Protein AF-A0A7J6M157-F1 (afdb_monomer_lite)

Organism: Perkinsus chesapeaki (NCBI:txid330153)

Foldseek 3Di:
DDPPPPPQWKKKKFKAFLVPRHTDQLLCLQVLCVVLVNDLVNADPLLSQVNVCSPVWDWDAPPVVRIIITRDDPVRHHQVSVVSNQVVSCVSNDRMDMDIDTPPDDPVPDDD

Structure (mmCIF, N/CA/C/O backbone):
data_AF-A0A7J6M157-F1
#
_entry.id   AF-A0A7J6M157-F1
#
loop_
_atom_site.group_PDB
_atom_site.id
_atom_site.type_symbol
_atom_site.label_atom_id
_atom_site.label_alt_id
_atom_site.label_comp_id
_atom_site.label_asym_id
_atom_site.label_entity_id
_atom_site.label_seq_id
_atom_site.pdbx_PDB_ins_code
_atom_site.Cartn_x
_atom_site.Cartn_y
_atom_site.Cartn_z
_atom_site.occupancy
_atom_site.B_iso_or_equiv
_atom_site.auth_seq_id
_atom_site.auth_comp_id
_atom_site.auth_asym_id
_atom_site.auth_atom_id
_atom_site.pdbx_PDB_model_num
ATOM 1 N N . MET A 1 1 ? -6.223 20.019 26.569 1.00 38.41 1 MET A N 1
ATOM 2 C CA . MET A 1 1 ? -7.393 20.436 25.771 1.00 38.41 1 MET A CA 1
ATOM 3 C C . MET A 1 1 ? -7.249 19.780 24.420 1.00 38.41 1 MET A C 1
ATOM 5 O O . MET A 1 1 ? -6.287 20.057 23.718 1.00 38.41 1 MET A O 1
ATOM 9 N N . SER A 1 2 ? -8.127 18.819 24.163 1.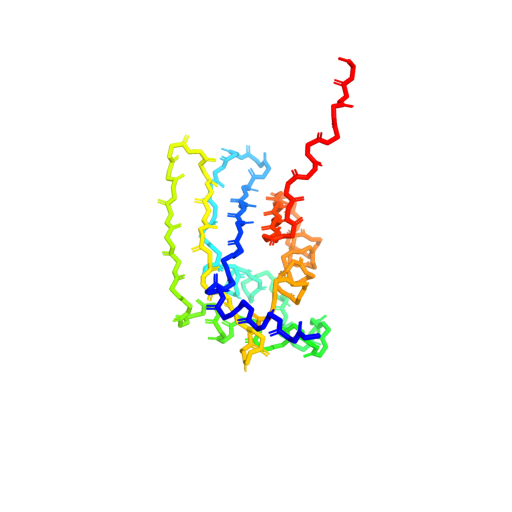00 43.97 2 SER A N 1
ATOM 10 C CA . SER A 1 2 ? -8.137 17.952 22.995 1.00 43.97 2 SER A CA 1
ATOM 11 C C . SER A 1 2 ? -8.346 18.765 21.725 1.00 43.97 2 SER A C 1
ATOM 13 O O . SER A 1 2 ? -9.396 19.377 21.548 1.00 43.97 2 SER A O 1
ATOM 15 N N . MET A 1 3 ? -7.362 18.748 20.835 1.00 37.00 3 MET A N 1
ATOM 16 C CA . MET A 1 3 ? -7.591 19.029 19.425 1.00 37.00 3 MET A CA 1
ATOM 17 C C . MET A 1 3 ? -7.699 17.673 18.747 1.00 37.00 3 MET A C 1
ATOM 19 O O . MET A 1 3 ? -6.719 17.138 18.244 1.00 37.00 3 MET A O 1
ATOM 23 N N . HIS A 1 4 ? -8.904 17.101 18.802 1.00 41.12 4 HIS A N 1
ATOM 24 C CA . HIS A 1 4 ? -9.322 16.091 17.841 1.00 41.12 4 HIS A CA 1
ATOM 25 C C . HIS A 1 4 ? -9.300 16.779 16.473 1.00 41.12 4 HIS A C 1
ATOM 27 O O . HIS A 1 4 ? -10.291 17.374 16.052 1.00 41.12 4 HIS A O 1
ATOM 33 N N . ASN A 1 5 ? -8.139 16.796 15.817 1.00 38.12 5 ASN A N 1
ATOM 34 C CA . ASN A 1 5 ? -8.095 17.051 14.392 1.00 38.12 5 ASN A CA 1
ATOM 35 C C . ASN A 1 5 ? -8.626 15.774 13.755 1.00 38.12 5 ASN A C 1
ATOM 37 O O . ASN A 1 5 ? -7.878 14.858 13.441 1.00 38.12 5 ASN A O 1
ATOM 41 N N . LEU A 1 6 ? -9.948 15.735 13.605 1.00 42.75 6 LEU A N 1
ATOM 42 C CA . LEU A 1 6 ? -10.657 14.902 12.644 1.00 42.75 6 LEU A CA 1
ATOM 43 C C . LEU A 1 6 ? -10.292 15.396 11.227 1.00 42.75 6 LEU A C 1
ATOM 45 O O . LEU A 1 6 ? -11.148 15.785 10.438 1.00 42.75 6 LEU A O 1
ATOM 49 N N . ALA A 1 7 ? -8.995 15.537 10.960 1.00 46.19 7 ALA A N 1
ATOM 50 C CA . ALA A 1 7 ? -8.467 15.787 9.645 1.00 46.19 7 ALA A CA 1
ATOM 51 C C . ALA A 1 7 ? -8.432 14.410 9.011 1.00 46.19 7 ALA A C 1
ATOM 53 O O . ALA A 1 7 ? -7.628 13.588 9.430 1.00 46.19 7 ALA A O 1
ATOM 54 N N . ASP A 1 8 ? -9.366 14.170 8.094 1.00 52.81 8 ASP A N 1
ATOM 55 C CA . ASP A 1 8 ? -9.299 13.148 7.052 1.00 52.81 8 ASP A CA 1
ATOM 56 C C . ASP A 1 8 ? -7.842 12.685 6.860 1.00 52.81 8 ASP A C 1
ATOM 58 O O . ASP A 1 8 ? -7.006 13.432 6.333 1.00 52.81 8 ASP A O 1
ATOM 62 N N . GLU A 1 9 ? -7.490 11.543 7.461 1.00 71.25 9 GLU A N 1
ATOM 63 C CA . GLU A 1 9 ? -6.097 11.122 7.569 1.00 71.25 9 GLU A CA 1
ATOM 64 C C . GLU A 1 9 ? -5.696 10.639 6.183 1.00 71.25 9 GLU A C 1
ATOM 66 O O . GLU A 1 9 ? -5.969 9.513 5.795 1.00 71.25 9 GLU A O 1
ATOM 71 N N . LYS A 1 10 ? -5.102 11.506 5.370 1.00 79.62 10 LYS A N 1
ATOM 72 C CA . LYS A 1 10 ? -4.642 11.125 4.034 1.00 79.62 10 LYS A CA 1
ATOM 73 C C . LYS A 1 10 ? -3.232 10.571 4.110 1.00 79.62 10 LYS A C 1
ATOM 75 O O . LYS A 1 10 ? -2.327 11.231 4.622 1.00 79.62 10 LYS A O 1
ATOM 80 N N . SER A 1 11 ? -3.050 9.390 3.539 1.00 83.50 11 SER A N 1
ATOM 81 C CA . SER A 1 11 ? -1.747 8.754 3.378 1.00 83.50 11 SER A CA 1
ATOM 82 C C . SER A 1 11 ? -1.256 8.949 1.951 1.00 83.50 11 SER A C 1
ATOM 84 O O . SER A 1 11 ? -1.962 8.623 0.995 1.00 83.50 11 SER A O 1
ATOM 86 N N . LEU A 1 12 ? -0.047 9.483 1.792 1.00 88.44 12 LEU A N 1
ATOM 87 C CA . LEU A 1 12 ? 0.595 9.608 0.488 1.00 88.44 12 LEU A CA 1
ATOM 88 C C . LEU A 1 12 ? 1.371 8.327 0.206 1.00 88.44 12 LEU A C 1
ATOM 90 O O . LEU A 1 12 ? 2.291 7.971 0.935 1.00 88.44 12 LEU A O 1
ATOM 94 N N . VAL A 1 13 ? 1.003 7.635 -0.860 1.00 88.19 13 VAL A N 1
ATOM 95 C CA . VAL A 1 13 ? 1.546 6.335 -1.230 1.00 88.19 13 VAL A CA 1
ATOM 96 C C . VAL A 1 13 ? 2.085 6.404 -2.649 1.00 88.19 13 VAL A C 1
ATOM 98 O O . VAL A 1 13 ? 1.362 6.717 -3.587 1.00 88.19 13 VAL A O 1
ATOM 101 N N . SER A 1 14 ? 3.352 6.073 -2.840 1.00 89.38 14 SER A N 1
ATOM 102 C CA . SER A 1 14 ? 3.940 5.880 -4.162 1.00 89.38 14 SER A CA 1
ATOM 103 C C . SER A 1 14 ? 4.431 4.449 -4.276 1.00 89.38 14 SER A C 1
ATOM 105 O O . SER A 1 14 ? 5.159 3.968 -3.410 1.00 89.38 14 SER A O 1
ATOM 107 N N . ILE A 1 15 ? 4.006 3.751 -5.324 1.00 89.88 15 ILE A N 1
ATOM 108 C CA . ILE A 1 15 ? 4.408 2.371 -5.586 1.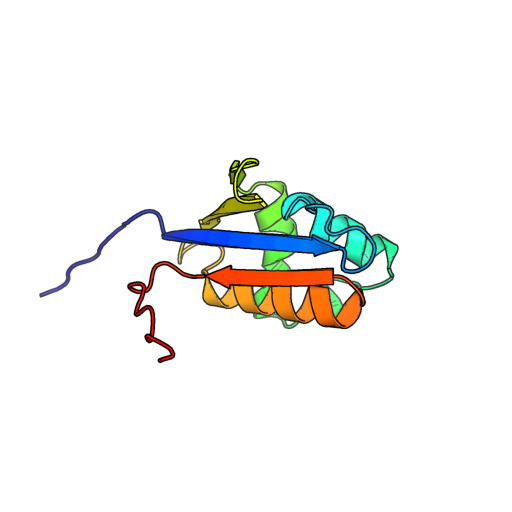00 89.88 15 ILE A CA 1
ATOM 109 C C . ILE A 1 15 ? 4.874 2.314 -7.026 1.00 89.88 15 ILE A C 1
ATOM 111 O O . ILE A 1 15 ? 4.112 2.619 -7.942 1.00 89.88 15 ILE A O 1
ATOM 115 N N . GLU A 1 16 ? 6.124 1.928 -7.227 1.00 88.50 16 GLU A N 1
ATOM 116 C CA . GLU A 1 16 ? 6.750 1.867 -8.541 1.00 88.50 16 GLU A CA 1
ATOM 117 C C . GLU A 1 16 ? 7.417 0.509 -8.737 1.00 88.50 16 GLU A C 1
ATOM 119 O O . GLU A 1 16 ? 8.054 -0.020 -7.830 1.00 88.50 16 GLU A O 1
ATOM 124 N N . LYS A 1 17 ? 7.312 -0.065 -9.935 1.00 85.75 17 LYS A N 1
ATOM 125 C CA . LYS A 1 17 ? 8.106 -1.244 -10.304 1.00 85.75 17 LYS A CA 1
ATOM 126 C C . LYS A 1 17 ? 9.556 -0.834 -10.513 1.00 85.75 17 LYS A C 1
ATOM 128 O O . LYS A 1 17 ? 9.813 0.098 -11.264 1.00 85.75 17 LYS A O 1
ATOM 133 N N . GLU A 1 18 ? 10.500 -1.555 -9.927 1.00 84.12 18 GLU A N 1
ATOM 134 C CA . GLU A 1 18 ? 11.931 -1.273 -10.076 1.00 84.12 18 GLU A CA 1
ATOM 135 C C . GLU A 1 18 ? 12.400 -1.454 -11.531 1.00 84.12 18 GLU A C 1
ATOM 137 O O . GLU A 1 18 ? 13.201 -0.666 -12.022 1.00 84.12 18 GLU A O 1
ATOM 142 N N . CYS A 1 19 ? 11.829 -2.431 -12.244 1.00 79.50 19 CYS A N 1
ATOM 143 C CA . CYS A 1 19 ? 12.192 -2.762 -13.626 1.00 79.50 19 CYS A CA 1
ATOM 144 C C . CYS A 1 19 ? 11.910 -1.620 -14.625 1.00 79.50 19 CYS A C 1
ATOM 146 O O . CYS A 1 19 ? 12.767 -1.281 -15.434 1.00 79.50 19 CYS A O 1
ATOM 148 N N . ASP A 1 20 ? 10.734 -0.988 -14.539 1.00 84.00 20 ASP A N 1
ATOM 149 C CA . ASP A 1 20 ? 10.265 -0.014 -15.542 1.00 84.00 20 ASP A CA 1
ATOM 150 C C . ASP A 1 20 ? 9.869 1.340 -14.933 1.00 84.00 20 ASP A C 1
ATOM 152 O O . ASP A 1 20 ? 9.283 2.185 -15.611 1.00 84.00 20 ASP A O 1
ATOM 156 N N . SER A 1 21 ? 10.103 1.545 -13.629 1.00 81.00 21 SER A N 1
ATOM 157 C CA . SER A 1 21 ? 9.624 2.712 -12.859 1.00 81.00 21 SER A CA 1
ATOM 158 C C . SER A 1 21 ? 8.137 3.019 -13.095 1.00 81.00 21 SER A C 1
ATOM 160 O O . SER A 1 21 ? 7.695 4.175 -13.086 1.00 81.00 21 SER A O 1
ATOM 162 N N . SER A 1 22 ? 7.371 1.964 -13.379 1.00 86.69 22 SER A N 1
ATOM 163 C CA . SER A 1 22 ? 5.953 2.040 -13.699 1.00 86.69 22 SER A CA 1
ATOM 164 C C . SER A 1 22 ? 5.162 2.090 -12.411 1.00 86.69 22 SER A C 1
ATOM 166 O O . SER A 1 22 ? 5.345 1.249 -11.532 1.00 86.69 22 SER A O 1
ATOM 168 N N . MET A 1 23 ? 4.284 3.079 -12.317 1.00 88.00 23 MET A N 1
ATOM 169 C CA . MET A 1 23 ? 3.426 3.270 -11.160 1.00 88.00 23 MET A CA 1
ATOM 170 C C . MET A 1 23 ? 2.430 2.111 -11.039 1.00 88.00 23 MET A C 1
ATOM 172 O O . MET A 1 23 ? 1.775 1.752 -12.019 1.00 88.00 23 MET A O 1
ATOM 176 N N . VAL A 1 24 ? 2.327 1.534 -9.846 1.00 89.25 24 VAL A N 1
ATOM 177 C CA . VAL A 1 24 ? 1.384 0.464 -9.504 1.00 89.25 24 VAL A CA 1
ATOM 178 C C . VAL A 1 24 ? 0.275 1.065 -8.661 1.00 89.25 24 VAL A C 1
ATOM 180 O O . VAL A 1 24 ? 0.558 1.745 -7.676 1.00 89.25 24 VAL A O 1
ATOM 183 N N . ASP A 1 25 ? -0.980 0.827 -9.032 1.00 89.94 25 ASP A N 1
ATOM 184 C CA . ASP A 1 25 ? -2.104 1.284 -8.222 1.00 89.94 25 ASP A CA 1
ATOM 185 C C . ASP A 1 25 ? -2.111 0.524 -6.887 1.00 89.94 25 ASP A C 1
ATOM 187 O O . ASP A 1 25 ? -1.946 -0.698 -6.841 1.00 89.94 25 ASP A O 1
ATOM 191 N N . VAL A 1 26 ? -2.268 1.244 -5.780 1.00 89.12 26 VAL A N 1
ATOM 192 C CA . VAL A 1 26 ? -2.253 0.636 -4.442 1.00 89.12 26 VAL A CA 1
ATOM 193 C C . VAL A 1 26 ? -3.400 -0.359 -4.257 1.00 89.12 26 VAL A C 1
ATOM 195 O O . VAL A 1 26 ? -3.264 -1.319 -3.504 1.00 89.12 26 VAL A O 1
ATOM 198 N N . ARG A 1 27 ? -4.503 -0.192 -4.994 1.00 90.75 27 ARG A N 1
ATOM 199 C CA . ARG A 1 27 ? -5.662 -1.094 -4.956 1.00 90.75 27 ARG A CA 1
ATOM 200 C C . ARG A 1 27 ? -5.420 -2.397 -5.707 1.00 90.75 27 ARG A C 1
ATOM 202 O O . ARG A 1 27 ? -6.083 -3.388 -5.418 1.00 90.75 27 ARG A O 1
ATOM 209 N N . ASP A 1 28 ? -4.463 -2.411 -6.632 1.00 89.88 28 ASP A N 1
AT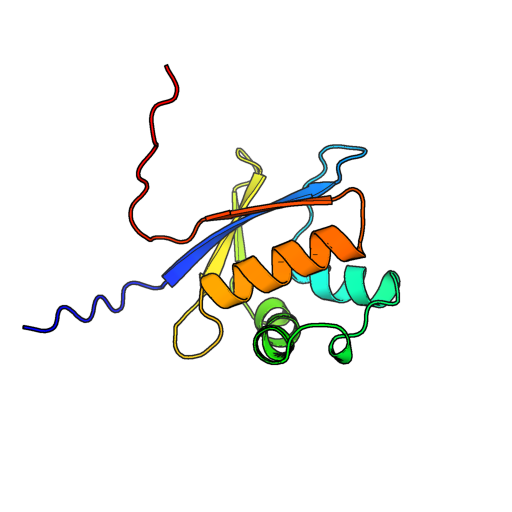OM 210 C CA . ASP A 1 28 ? -4.032 -3.622 -7.334 1.00 89.88 28 ASP A CA 1
ATOM 211 C C . ASP A 1 28 ? -3.017 -4.428 -6.512 1.00 89.88 28 ASP A C 1
ATOM 213 O O . ASP A 1 28 ? -2.876 -5.632 -6.716 1.00 89.88 28 ASP A O 1
ATOM 217 N N . LEU A 1 29 ? -2.344 -3.812 -5.534 1.00 88.31 29 LEU A N 1
ATOM 218 C CA . LEU A 1 29 ? -1.342 -4.481 -4.698 1.00 88.31 29 LEU A CA 1
ATOM 219 C C . LEU A 1 29 ? -1.834 -5.789 -4.047 1.00 88.31 29 LEU A C 1
ATOM 221 O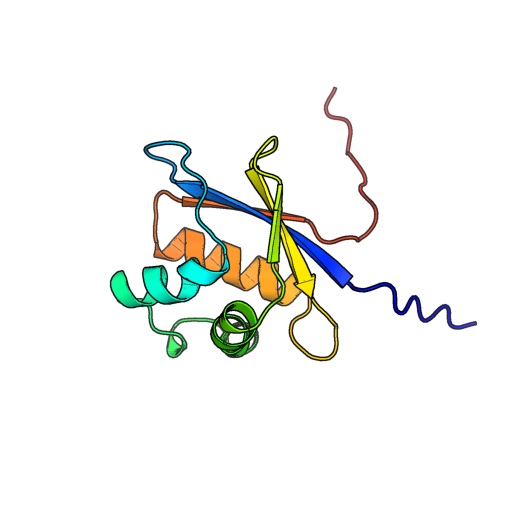 O . LEU A 1 29 ? -1.109 -6.781 -4.118 1.00 88.31 29 LEU A O 1
ATOM 225 N N . PRO A 1 30 ? -3.046 -5.854 -3.460 1.00 88.56 30 PRO A N 1
ATOM 226 C CA . PRO A 1 30 ? -3.590 -7.093 -2.908 1.00 88.56 30 PRO A CA 1
ATOM 227 C C . PRO A 1 30 ? -3.754 -8.199 -3.954 1.00 88.56 30 PRO A C 1
ATOM 229 O O . PRO A 1 30 ? -3.491 -9.369 -3.671 1.00 88.56 30 PRO A O 1
ATOM 232 N N . ALA A 1 31 ? -4.178 -7.839 -5.169 1.00 88.75 31 ALA A N 1
ATOM 233 C CA . ALA A 1 31 ? -4.308 -8.789 -6.265 1.00 88.75 31 ALA A CA 1
ATOM 234 C C . ALA A 1 31 ? -2.928 -9.293 -6.707 1.00 88.75 31 ALA A C 1
ATOM 236 O O . ALA A 1 31 ? -2.740 -10.503 -6.812 1.00 88.75 31 ALA A O 1
ATOM 237 N N . ILE A 1 32 ? -1.955 -8.389 -6.852 1.00 88.62 32 ILE A N 1
ATOM 238 C CA . ILE A 1 32 ? -0.572 -8.709 -7.234 1.00 88.62 32 ILE A CA 1
ATOM 239 C C . ILE A 1 32 ? 0.088 -9.624 -6.191 1.00 88.62 32 ILE A C 1
ATOM 241 O O . ILE A 1 32 ? 0.749 -10.593 -6.556 1.00 88.62 32 ILE A O 1
ATOM 245 N N . LEU A 1 33 ? -0.122 -9.368 -4.895 1.00 87.69 33 LEU A N 1
ATOM 246 C CA . LEU A 1 33 ? 0.345 -10.241 -3.810 1.00 87.69 33 LEU A CA 1
ATOM 247 C C . LEU A 1 33 ? -0.217 -11.652 -3.947 1.00 87.69 33 LEU A C 1
ATOM 249 O O . LEU A 1 33 ? 0.541 -12.621 -3.917 1.00 87.69 33 LEU A O 1
ATOM 253 N N . ARG A 1 34 ? -1.527 -11.767 -4.174 1.00 88.00 34 ARG A N 1
ATOM 254 C CA . ARG A 1 34 ? -2.182 -13.061 -4.370 1.00 88.00 34 ARG A CA 1
ATOM 255 C C . ARG A 1 34 ? -1.654 -13.786 -5.609 1.00 88.00 34 ARG A C 1
ATOM 257 O O . ARG A 1 34 ? -1.454 -14.996 -5.556 1.00 88.00 34 ARG A O 1
ATOM 264 N N . GLU A 1 35 ? -1.408 -13.069 -6.704 1.00 89.56 35 GLU A N 1
ATOM 265 C CA . GLU A 1 35 ? -0.802 -13.628 -7.922 1.00 89.56 35 GLU A CA 1
ATOM 266 C C . GLU A 1 35 ? 0.641 -14.095 -7.698 1.00 89.56 35 GLU A C 1
ATOM 268 O O . GLU A 1 35 ? 1.048 -15.116 -8.249 1.00 89.56 35 GLU A O 1
ATOM 273 N N . ALA A 1 36 ? 1.391 -13.410 -6.834 1.00 87.12 36 ALA A N 1
ATOM 274 C CA . ALA A 1 36 ? 2.721 -13.825 -6.395 1.00 87.12 36 ALA A CA 1
ATOM 275 C C . ALA A 1 36 ? 2.703 -14.973 -5.363 1.00 87.12 36 ALA A C 1
ATOM 277 O O . ALA A 1 36 ? 3.760 -15.403 -4.905 1.00 87.12 36 ALA A O 1
ATOM 278 N N . GLY A 1 37 ? 1.523 -15.478 -4.983 1.00 87.00 37 GLY A N 1
ATOM 279 C CA . GLY A 1 37 ? 1.364 -16.541 -3.987 1.00 87.00 37 GLY A CA 1
ATOM 280 C C . GLY A 1 37 ? 1.459 -16.065 -2.534 1.00 87.00 37 GLY A C 1
ATOM 281 O O . GLY A 1 37 ? 1.519 -16.890 -1.625 1.00 87.00 37 GLY A O 1
ATOM 282 N N . VAL A 1 38 ? 1.455 -14.752 -2.296 1.00 84.81 38 VAL A N 1
ATOM 283 C CA . VAL A 1 38 ? 1.436 -14.157 -0.957 1.00 84.81 38 VAL A CA 1
ATOM 284 C C . VAL A 1 38 ? -0.012 -14.060 -0.496 1.00 84.81 38 VAL A C 1
ATOM 286 O O . VAL A 1 38 ? -0.806 -13.278 -1.022 1.00 84.81 38 VAL A O 1
ATOM 289 N N . SER A 1 39 ? -0.367 -14.878 0.490 1.00 82.31 39 SER A N 1
ATOM 290 C CA . SER A 1 39 ? -1.704 -14.857 1.084 1.00 82.31 39 SER A CA 1
ATOM 291 C C . SER A 1 39 ? -1.804 -13.773 2.153 1.00 82.31 39 SER A C 1
ATOM 293 O O . SER A 1 39 ? -0.814 -13.396 2.774 1.00 82.31 39 SER A O 1
ATOM 295 N N . THR A 1 40 ? -3.015 -13.287 2.419 1.00 76.88 40 THR A N 1
ATOM 296 C CA . THR A 1 40 ? -3.250 -12.317 3.502 1.00 76.88 40 THR A CA 1
ATOM 297 C C . THR A 1 40 ? -2.897 -12.882 4.877 1.00 76.88 40 THR A C 1
ATOM 299 O O . THR A 1 40 ? -2.555 -12.131 5.781 1.00 76.88 40 THR A O 1
ATOM 302 N N . GLU A 1 41 ? -2.914 -14.205 5.031 1.00 81.69 41 GLU A N 1
ATOM 303 C CA . GLU A 1 41 ? -2.484 -14.905 6.245 1.00 81.69 41 GLU A CA 1
ATOM 304 C C . GLU A 1 41 ? -0.988 -14.734 6.543 1.00 81.69 41 GLU A C 1
ATOM 306 O O . GLU A 1 41 ? -0.603 -14.743 7.714 1.00 81.69 41 GLU A O 1
ATOM 311 N N . ASP A 1 42 ? -0.176 -14.532 5.499 1.00 83.19 42 ASP A N 1
ATOM 312 C CA . ASP A 1 42 ? 1.272 -14.307 5.567 1.00 83.19 42 ASP A CA 1
ATOM 313 C C . ASP A 1 42 ? 1.634 -12.880 6.005 1.00 83.19 42 ASP A C 1
ATOM 315 O O . ASP A 1 42 ? 2.783 -12.602 6.352 1.00 83.19 42 ASP A O 1
ATOM 319 N N . LEU A 1 43 ? 0.654 -11.974 5.982 1.00 82.62 43 LEU A N 1
ATOM 320 C CA . LEU A 1 43 ? 0.791 -10.608 6.465 1.00 82.62 43 LEU A CA 1
ATOM 321 C C . LEU A 1 43 ? 0.520 -10.551 7.977 1.00 82.62 43 LEU A C 1
ATOM 323 O O . LEU A 1 43 ? -0.277 -11.343 8.501 1.00 82.62 43 LEU A O 1
ATOM 327 N N . PRO A 1 44 ? 1.139 -9.592 8.689 1.00 83.31 44 PRO A N 1
ATOM 328 C CA . PRO A 1 44 ? 0.874 -9.390 10.109 1.00 83.31 44 PRO A CA 1
ATOM 329 C C . PRO A 1 44 ? -0.615 -9.116 10.351 1.00 83.31 44 PRO A C 1
ATOM 331 O O . PRO A 1 44 ? -1.272 -8.492 9.519 1.00 83.31 44 PRO A O 1
ATOM 334 N N . GLU A 1 45 ? -1.148 -9.575 11.491 1.00 86.31 45 GLU A N 1
ATOM 335 C CA . GLU A 1 45 ? -2.589 -9.518 11.797 1.00 86.31 45 GLU A CA 1
ATOM 336 C C . GLU A 1 45 ? -3.192 -8.120 11.623 1.00 86.31 45 GLU A C 1
ATOM 338 O O . GLU A 1 45 ? -4.268 -7.988 11.048 1.00 86.31 45 GLU A O 1
ATOM 343 N N . GLU A 1 46 ? -2.459 -7.082 12.028 1.00 83.94 46 GLU A N 1
ATOM 344 C CA . GLU A 1 46 ? -2.839 -5.675 11.852 1.00 83.94 46 GLU A CA 1
ATOM 345 C C . GLU A 1 46 ? -3.015 -5.266 10.378 1.00 83.94 46 GLU A C 1
ATOM 347 O O . GLU A 1 46 ? -3.858 -4.438 10.062 1.00 83.94 46 GLU A O 1
ATOM 352 N N . CYS A 1 47 ? -2.273 -5.877 9.452 1.00 86.12 47 CYS A N 1
ATOM 353 C CA . CYS A 1 47 ? -2.323 -5.571 8.023 1.00 86.12 47 CYS A CA 1
ATOM 354 C C . CYS A 1 47 ? -3.343 -6.422 7.252 1.00 86.12 47 CYS A C 1
ATOM 356 O O . CYS A 1 47 ? -3.549 -6.192 6.061 1.00 86.12 47 CYS A O 1
ATOM 358 N N . ARG A 1 48 ? -3.985 -7.412 7.886 1.00 86.12 48 ARG A N 1
ATOM 359 C CA . ARG A 1 48 ? -4.913 -8.336 7.203 1.00 86.12 48 ARG A CA 1
ATOM 360 C C . ARG A 1 48 ? -6.181 -7.657 6.696 1.00 86.12 48 ARG A C 1
ATOM 362 O O . ARG A 1 48 ? -6.777 -8.135 5.735 1.00 86.12 48 ARG A O 1
ATOM 369 N N . THR A 1 49 ? -6.572 -6.547 7.314 1.00 86.44 49 THR A N 1
ATOM 370 C CA . THR A 1 49 ? -7.719 -5.716 6.918 1.00 86.44 49 THR A CA 1
ATOM 371 C C . THR A 1 49 ? -7.383 -4.741 5.787 1.00 86.44 49 THR A C 1
ATOM 373 O O . THR A 1 49 ? -8.282 -4.304 5.072 1.00 86.44 49 THR A O 1
ATOM 376 N N . VAL A 1 50 ? -6.096 -4.444 5.561 1.00 88.56 50 VAL A N 1
ATOM 377 C CA . VAL A 1 50 ? -5.628 -3.500 4.531 1.00 88.56 50 VAL A CA 1
ATOM 378 C C . VAL A 1 50 ? -6.032 -3.912 3.109 1.00 88.56 50 VAL A C 1
ATOM 380 O O . VAL A 1 50 ? -6.526 -3.056 2.386 1.00 88.56 50 VAL A O 1
ATOM 383 N N . PRO A 1 51 ? -5.907 -5.183 2.678 1.00 88.50 51 PRO A N 1
ATOM 384 C CA . PRO A 1 51 ? -6.393 -5.651 1.379 1.00 88.50 51 PRO A CA 1
ATOM 385 C C . PRO A 1 51 ? -7.860 -5.318 1.091 1.00 88.50 51 PRO A C 1
ATOM 387 O O . PRO A 1 51 ? -8.190 -4.814 0.019 1.00 88.50 51 PRO A O 1
ATOM 390 N N . GLU A 1 52 ? -8.740 -5.608 2.052 1.00 87.62 52 GLU A N 1
ATOM 391 C CA . GLU A 1 52 ? -10.184 -5.394 1.926 1.00 87.62 52 GLU A CA 1
ATOM 392 C C . GLU A 1 52 ? -10.526 -3.903 1.968 1.00 87.62 52 GLU A C 1
ATOM 394 O O . GLU A 1 52 ? -11.349 -3.420 1.182 1.00 87.62 52 GLU A O 1
ATOM 399 N N . PHE A 1 53 ? -9.830 -3.164 2.834 1.00 89.00 53 PHE A N 1
ATOM 400 C CA . PHE A 1 53 ? -9.891 -1.714 2.883 1.00 89.00 53 PHE A CA 1
ATOM 401 C C . PHE A 1 53 ? -9.485 -1.103 1.540 1.00 89.00 53 PHE A C 1
ATOM 403 O O . PHE A 1 53 ? -10.271 -0.362 0.968 1.00 89.00 53 PHE A O 1
ATOM 410 N N . LEU A 1 54 ? -8.323 -1.458 0.983 1.00 88.12 54 LEU A N 1
ATOM 411 C CA . LEU A 1 54 ? -7.811 -0.908 -0.276 1.00 88.12 54 LEU A CA 1
ATOM 412 C C . LEU A 1 54 ? -8.749 -1.162 -1.458 1.00 88.12 54 LEU A C 1
ATOM 414 O O . LEU A 1 54 ? -8.888 -0.292 -2.312 1.00 88.12 54 LEU A O 1
ATOM 418 N N . ALA A 1 55 ? -9.446 -2.299 -1.490 1.00 85.25 55 ALA A N 1
ATOM 419 C CA . ALA A 1 55 ? -10.440 -2.576 -2.526 1.00 85.25 55 ALA A CA 1
ATOM 420 C C . ALA A 1 55 ? -11.600 -1.556 -2.537 1.00 85.25 55 ALA A C 1
ATOM 422 O O . ALA A 1 55 ? -12.171 -1.286 -3.594 1.00 85.25 55 ALA A O 1
ATOM 423 N N . ASN A 1 56 ? -11.929 -0.980 -1.377 1.00 85.25 56 ASN A N 1
ATOM 424 C CA . ASN A 1 56 ? -12.998 0.008 -1.204 1.00 85.25 56 ASN A CA 1
ATOM 425 C C . ASN A 1 56 ? -12.474 1.425 -0.923 1.00 85.25 56 ASN A C 1
ATOM 427 O O . ASN A 1 56 ? -13.254 2.378 -0.900 1.00 85.25 56 ASN A O 1
ATOM 431 N N . ALA A 1 57 ? -11.169 1.572 -0.700 1.00 85.50 57 ALA A N 1
ATOM 432 C CA . ALA A 1 57 ? -10.556 2.823 -0.309 1.00 85.50 57 ALA A CA 1
ATOM 433 C C . ALA A 1 57 ? -10.651 3.835 -1.443 1.00 85.50 57 ALA A C 1
ATOM 435 O O . ALA A 1 57 ? -10.486 3.533 -2.633 1.00 85.50 57 ALA A O 1
ATOM 436 N N . LYS A 1 58 ? -10.875 5.083 -1.053 1.00 87.38 58 LYS A N 1
ATOM 437 C CA . LYS A 1 58 ? -10.863 6.196 -1.981 1.00 87.38 58 LYS A CA 1
ATOM 438 C C . LYS A 1 58 ? -9.417 6.602 -2.235 1.00 87.38 58 LYS A C 1
ATOM 440 O O . LYS A 1 58 ? -8.733 7.109 -1.349 1.00 87.38 58 LYS A O 1
ATOM 445 N N . VAL A 1 59 ? -8.964 6.335 -3.457 1.00 89.12 59 VAL A N 1
ATOM 446 C C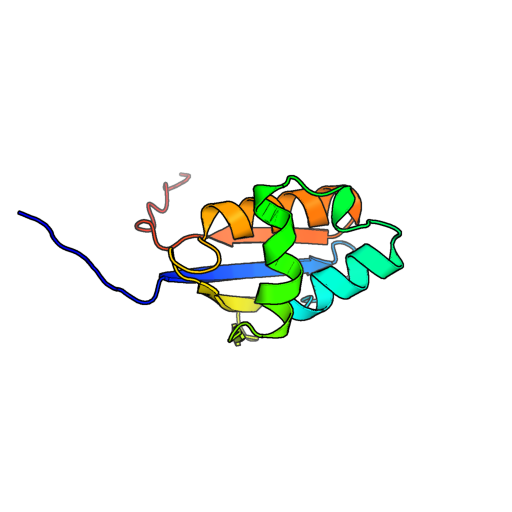A . VAL A 1 59 ? -7.592 6.592 -3.898 1.00 89.12 59 VAL A CA 1
ATOM 447 C C . VAL A 1 59 ? -7.595 7.651 -4.990 1.00 89.12 59 VAL A C 1
ATOM 449 O O . VAL A 1 59 ? -8.188 7.464 -6.054 1.00 89.12 59 VAL A O 1
ATOM 452 N N . GLU A 1 60 ? -6.905 8.759 -4.743 1.00 90.12 60 GLU A N 1
ATOM 453 C CA . GLU A 1 60 ? -6.685 9.816 -5.727 1.00 90.12 60 GLU A CA 1
ATOM 454 C C . GLU A 1 60 ? -5.265 9.727 -6.291 1.00 90.12 60 GLU A C 1
ATOM 456 O O . GLU A 1 60 ? -4.284 9.828 -5.564 1.00 90.12 60 GLU A O 1
ATOM 461 N N . THR A 1 61 ? -5.131 9.535 -7.603 1.00 88.75 61 THR A N 1
ATOM 462 C CA . THR A 1 61 ? -3.822 9.350 -8.247 1.00 88.75 61 THR A CA 1
ATOM 463 C C . THR A 1 61 ? -3.310 10.639 -8.888 1.00 88.75 61 THR A C 1
ATOM 465 O O . THR A 1 61 ? -3.826 11.102 -9.909 1.00 88.75 61 THR A O 1
ATOM 468 N N . LEU A 1 62 ? -2.215 11.170 -8.353 1.00 88.06 62 LEU A N 1
ATOM 469 C CA . LEU A 1 62 ? -1.466 12.315 -8.862 1.00 88.06 62 LEU A CA 1
ATOM 470 C C . LEU A 1 62 ? -0.392 11.855 -9.860 1.00 88.06 62 LEU A C 1
ATOM 472 O O . LEU A 1 62 ? 0.797 11.779 -9.548 1.00 88.06 62 LEU A O 1
ATOM 476 N N . LYS A 1 63 ? -0.808 11.575 -11.101 1.00 82.81 63 LYS A N 1
ATOM 477 C CA . LYS A 1 63 ? 0.062 11.031 -12.170 1.00 82.81 63 LYS A CA 1
ATOM 478 C C . LYS A 1 63 ? 1.335 11.844 -12.433 1.00 82.81 63 LYS A C 1
ATOM 480 O O . LYS A 1 63 ? 2.359 11.262 -12.764 1.00 82.81 63 LYS A O 1
ATOM 485 N N . ALA A 1 64 ? 1.277 13.169 -12.281 1.00 84.50 64 ALA A N 1
ATOM 486 C CA . ALA A 1 64 ? 2.414 14.058 -12.536 1.00 84.50 64 ALA A CA 1
ATOM 487 C C . ALA A 1 64 ? 3.613 13.782 -11.613 1.00 84.50 64 ALA A C 1
ATOM 489 O O . ALA A 1 64 ? 4.756 13.939 -12.028 1.00 84.50 64 ALA A O 1
ATOM 490 N N . VAL A 1 65 ? 3.341 13.354 -10.379 1.00 83.00 65 VAL A N 1
ATOM 491 C CA . VAL A 1 65 ? 4.348 13.054 -9.349 1.00 83.00 65 VAL A CA 1
ATOM 492 C C . VAL A 1 65 ? 4.361 11.574 -8.962 1.00 83.00 65 VAL A C 1
ATOM 494 O O . VAL A 1 65 ? 5.100 11.186 -8.069 1.00 83.00 65 VAL A O 1
ATOM 497 N N . LYS A 1 66 ? 3.554 10.747 -9.643 1.00 84.19 66 LYS A N 1
ATOM 498 C CA . LYS A 1 66 ? 3.364 9.313 -9.384 1.00 84.19 66 LYS A CA 1
ATOM 499 C C . LYS A 1 66 ? 2.966 8.971 -7.939 1.00 84.19 66 LYS A C 1
ATOM 501 O O . LYS A 1 66 ? 3.303 7.909 -7.436 1.00 84.19 66 LYS A O 1
ATOM 506 N N . ILE A 1 67 ? 2.220 9.854 -7.280 1.00 88.81 67 ILE A N 1
ATOM 507 C CA . ILE A 1 67 ? 1.748 9.657 -5.900 1.00 88.81 67 ILE A CA 1
ATOM 508 C C . ILE A 1 67 ? 0.262 9.301 -5.915 1.00 88.81 67 ILE A C 1
ATOM 510 O O . ILE A 1 67 ? -0.495 9.800 -6.743 1.00 88.81 67 ILE A O 1
ATOM 514 N N . GLN A 1 68 ? -0.162 8.449 -4.994 1.00 91.06 68 GLN A N 1
ATOM 515 C CA . GLN A 1 68 ? -1.546 8.077 -4.727 1.00 91.06 68 GLN A CA 1
ATOM 516 C C . GLN A 1 68 ? -1.902 8.533 -3.327 1.00 91.06 68 GLN A C 1
ATOM 518 O O . GLN A 1 68 ? -1.212 8.214 -2.368 1.00 91.06 68 GLN A O 1
ATOM 523 N N . VAL A 1 69 ? -2.979 9.284 -3.204 1.00 89.19 69 VAL A N 1
ATOM 524 C CA . VAL A 1 69 ? -3.500 9.732 -1.925 1.00 89.19 69 VAL A CA 1
ATOM 525 C C . VAL A 1 69 ? -4.585 8.753 -1.515 1.00 89.19 69 VAL A C 1
ATOM 527 O O . VAL A 1 69 ? -5.615 8.667 -2.182 1.00 89.19 69 VAL A O 1
ATOM 530 N N . VAL A 1 70 ? -4.336 7.999 -0.452 1.00 88.50 70 VAL A N 1
ATOM 531 C CA . VAL A 1 70 ? -5.286 7.042 0.118 1.00 88.50 70 VAL A CA 1
ATOM 532 C C . VAL A 1 70 ? -5.965 7.699 1.309 1.00 88.50 70 VAL A C 1
ATOM 534 O O . VAL A 1 70 ? -5.295 8.169 2.228 1.00 88.50 70 VAL A O 1
ATOM 537 N N . GLU A 1 71 ? -7.292 7.750 1.280 1.00 86.75 71 GLU A N 1
ATOM 538 C CA . GLU A 1 71 ? -8.107 8.247 2.391 1.00 86.75 71 GLU A CA 1
ATOM 539 C C . GLU A 1 71 ? -8.113 7.191 3.506 1.00 86.75 71 GLU A C 1
ATOM 541 O O . GLU A 1 71 ? -8.817 6.190 3.407 1.00 86.75 71 GLU A O 1
ATOM 546 N N . THR A 1 72 ? -7.262 7.373 4.516 1.00 82.00 72 THR A N 1
ATOM 547 C CA . THR A 1 72 ? -7.129 6.507 5.699 1.00 82.00 72 THR A CA 1
ATOM 548 C C . THR A 1 72 ? -7.865 7.104 6.897 1.00 82.00 72 THR A C 1
ATOM 550 O O . THR A 1 72 ? -8.279 8.265 6.890 1.00 82.00 72 THR A O 1
ATOM 553 N N . SER A 1 73 ? -8.105 6.306 7.932 1.00 76.88 73 SER A N 1
ATOM 554 C CA . SER A 1 73 ? -8.740 6.777 9.167 1.00 76.88 73 SER A CA 1
ATOM 555 C C . SER A 1 73 ? -8.422 5.829 10.308 1.00 76.88 73 SER A C 1
ATOM 557 O O . SER A 1 73 ? -8.465 4.615 10.122 1.00 76.88 73 SER A O 1
ATOM 559 N N . SER A 1 74 ? -8.237 6.373 11.507 1.00 71.56 74 SER A N 1
ATOM 560 C CA . SER A 1 74 ? -8.071 5.600 12.747 1.00 71.56 74 SER A CA 1
ATOM 561 C C . SER A 1 74 ? -9.197 4.581 13.025 1.00 71.56 74 SER A C 1
ATOM 563 O O . SER A 1 74 ? -9.003 3.650 13.798 1.00 71.56 74 SER A O 1
ATOM 565 N N . GLU A 1 75 ? -10.381 4.742 12.420 1.00 74.81 75 GLU A N 1
ATOM 566 C CA . GLU A 1 75 ? -11.504 3.792 12.526 1.00 74.81 75 GLU A CA 1
ATOM 567 C C . GLU A 1 75 ? -11.412 2.602 11.554 1.00 74.81 75 GLU A C 1
ATOM 569 O O . GLU A 1 75 ? -12.075 1.588 11.769 1.00 74.81 75 GLU A O 1
ATOM 574 N N . THR A 1 76 ? -10.632 2.718 10.476 1.00 80.75 76 THR A N 1
ATOM 575 C CA . THR A 1 76 ? -10.480 1.672 9.454 1.00 80.75 76 THR A CA 1
ATOM 576 C C . THR A 1 76 ? -9.045 1.164 9.431 1.00 80.75 76 THR A C 1
ATOM 578 O O . THR A 1 76 ? -8.708 0.214 10.131 1.00 80.75 76 THR A O 1
ATOM 581 N N . VAL A 1 77 ? -8.201 1.803 8.631 1.00 84.00 77 VAL A N 1
ATOM 582 C CA . VAL A 1 77 ? -6.771 1.551 8.527 1.00 84.00 77 VAL A CA 1
ATOM 583 C C . VAL A 1 77 ? -6.080 2.884 8.734 1.00 84.00 77 VAL A C 1
ATOM 585 O O . VAL A 1 77 ? -6.290 3.822 7.964 1.00 84.00 77 VAL A O 1
ATOM 588 N N . ASP A 1 78 ? -5.251 2.958 9.765 1.00 85.50 78 ASP A N 1
ATOM 589 C CA . ASP A 1 78 ? -4.341 4.073 9.996 1.00 85.50 78 ASP A CA 1
ATOM 590 C C . ASP A 1 78 ? -3.113 4.015 9.072 1.00 85.50 78 ASP A C 1
ATOM 592 O O . ASP A 1 78 ? -2.748 2.980 8.502 1.00 85.50 78 ASP A O 1
ATOM 596 N N . THR A 1 79 ? -2.443 5.157 8.920 1.00 83.69 79 THR A N 1
ATOM 597 C CA . THR A 1 79 ? -1.297 5.282 8.012 1.00 83.69 79 THR A CA 1
ATOM 598 C C . THR A 1 79 ? -0.139 4.355 8.384 1.00 83.69 79 THR A C 1
ATOM 600 O O . THR A 1 79 ? 0.545 3.850 7.497 1.00 83.69 79 THR A O 1
ATOM 603 N N . ALA A 1 80 ? 0.088 4.103 9.676 1.00 84.56 80 ALA A N 1
ATOM 604 C CA . ALA A 1 80 ? 1.157 3.212 10.125 1.00 84.56 80 ALA A CA 1
ATOM 605 C C . ALA A 1 80 ? 0.899 1.766 9.679 1.00 84.56 80 ALA A C 1
ATOM 607 O O . ALA A 1 80 ? 1.810 1.093 9.186 1.00 84.56 80 ALA A O 1
ATOM 608 N N . THR A 1 81 ? -0.347 1.310 9.799 1.00 87.50 81 THR A N 1
ATOM 609 C CA . THR A 1 81 ? -0.780 -0.003 9.319 1.00 87.50 81 THR A CA 1
ATOM 610 C C . THR A 1 81 ? -0.658 -0.108 7.796 1.00 87.50 81 THR A C 1
ATOM 612 O O . THR A 1 81 ? -0.109 -1.088 7.285 1.00 87.50 81 THR A O 1
ATOM 615 N N . LEU A 1 82 ? -1.081 0.924 7.056 1.00 87.44 82 LEU A N 1
ATOM 616 C CA . LEU A 1 82 ? -0.921 0.966 5.599 1.00 87.44 82 LEU A CA 1
ATOM 617 C C . LEU A 1 82 ? 0.559 0.939 5.183 1.00 87.44 82 LEU A C 1
ATOM 619 O O . LEU A 1 82 ? 0.936 0.171 4.300 1.00 87.44 82 LEU A O 1
ATOM 623 N N . GLU A 1 83 ? 1.417 1.726 5.832 1.00 87.38 83 GLU A N 1
ATOM 624 C CA . GLU A 1 83 ? 2.858 1.747 5.561 1.00 87.38 83 GLU A CA 1
ATOM 625 C C . GLU A 1 83 ? 3.496 0.372 5.780 1.00 87.38 83 GLU A C 1
ATOM 627 O O . GLU A 1 83 ? 4.275 -0.090 4.940 1.00 87.38 83 GLU A O 1
ATOM 632 N N . LYS A 1 84 ? 3.176 -0.293 6.896 1.00 88.06 84 LYS A N 1
ATOM 633 C CA . LYS A 1 84 ? 3.673 -1.643 7.185 1.00 88.06 84 LYS A CA 1
ATOM 634 C C . LYS A 1 84 ? 3.245 -2.630 6.108 1.00 88.06 84 LYS A C 1
ATOM 636 O O . LYS A 1 84 ? 4.092 -3.364 5.603 1.00 88.06 84 LYS A O 1
ATOM 641 N N . PHE A 1 85 ? 1.972 -2.606 5.715 1.00 88.94 85 PHE A N 1
ATOM 642 C CA . PHE A 1 85 ? 1.462 -3.452 4.639 1.00 88.94 85 PHE A CA 1
ATOM 643 C C . PHE A 1 85 ? 2.236 -3.234 3.336 1.00 88.94 85 PHE A C 1
ATOM 645 O O . PHE A 1 85 ? 2.648 -4.200 2.701 1.00 88.94 85 PHE A O 1
ATOM 652 N N . LEU A 1 86 ? 2.482 -1.979 2.955 1.00 88.75 86 LEU A N 1
ATOM 653 C CA . LEU A 1 86 ? 3.226 -1.643 1.741 1.00 88.75 86 LEU A CA 1
ATOM 654 C C . LEU A 1 86 ? 4.673 -2.141 1.793 1.00 88.75 86 LEU A C 1
ATOM 656 O O . LEU A 1 86 ? 5.156 -2.709 0.815 1.00 88.75 86 LEU A O 1
ATOM 660 N N . LYS A 1 87 ? 5.354 -1.968 2.931 1.00 87.62 87 LYS A N 1
ATOM 661 C CA . LYS A 1 87 ? 6.727 -2.457 3.136 1.00 87.62 87 LYS A CA 1
ATOM 662 C C . LYS A 1 87 ? 6.807 -3.977 3.040 1.00 87.62 87 LYS A C 1
ATOM 664 O O . LYS A 1 87 ? 7.681 -4.492 2.342 1.00 87.62 87 LYS A O 1
ATOM 669 N N . GLU A 1 88 ? 5.886 -4.681 3.693 1.00 88.25 88 GLU A N 1
ATOM 670 C CA . GLU A 1 88 ? 5.786 -6.139 3.603 1.00 88.25 88 GLU A CA 1
ATOM 671 C C . GLU A 1 88 ? 5.503 -6.565 2.162 1.00 88.25 88 GLU A C 1
ATOM 673 O O . GLU A 1 88 ? 6.211 -7.402 1.609 1.00 88.25 88 GLU A O 1
ATOM 678 N N . ALA A 1 89 ? 4.534 -5.926 1.505 1.00 86.12 89 ALA A N 1
ATOM 679 C CA . ALA A 1 89 ? 4.195 -6.218 0.122 1.00 86.12 89 ALA A CA 1
ATOM 680 C C . ALA A 1 89 ? 5.392 -6.030 -0.817 1.00 86.12 89 ALA A C 1
ATOM 682 O O . ALA A 1 89 ? 5.654 -6.890 -1.654 1.00 86.12 89 ALA A O 1
ATOM 683 N N . ALA A 1 90 ? 6.156 -4.950 -0.648 1.00 87.38 90 ALA A N 1
ATOM 684 C CA . ALA A 1 90 ? 7.360 -4.697 -1.428 1.00 87.38 90 ALA A CA 1
ATOM 685 C C . ALA A 1 90 ? 8.440 -5.752 -1.209 1.00 87.38 90 ALA A C 1
ATOM 687 O O . ALA A 1 90 ? 9.034 -6.239 -2.174 1.00 87.38 90 ALA A O 1
ATOM 688 N N . GLN A 1 91 ? 8.656 -6.143 0.046 1.00 86.44 91 GLN A N 1
ATOM 689 C CA . GLN A 1 91 ? 9.624 -7.173 0.399 1.00 86.44 91 GLN A CA 1
ATOM 690 C C . GLN A 1 91 ? 9.246 -8.535 -0.192 1.00 86.44 91 GLN A C 1
ATOM 692 O O . GLN A 1 91 ? 10.121 -9.256 -0.669 1.00 86.44 91 GLN A O 1
ATOM 697 N N . ARG A 1 92 ? 7.954 -8.883 -0.182 1.00 86.12 92 ARG A N 1
ATOM 698 C CA . ARG A 1 92 ? 7.460 -10.165 -0.698 1.00 86.12 92 ARG A CA 1
ATOM 699 C C . ARG A 1 92 ? 7.408 -10.214 -2.220 1.00 86.12 92 ARG A C 1
ATOM 701 O O . ARG A 1 92 ? 7.769 -11.235 -2.796 1.00 86.12 92 ARG A O 1
ATOM 708 N N . LEU A 1 93 ? 6.946 -9.140 -2.859 1.00 84.19 93 LEU A N 1
ATOM 709 C CA . LEU A 1 93 ? 6.838 -9.075 -4.316 1.00 84.19 93 LEU A CA 1
ATOM 710 C C . LEU A 1 93 ? 8.214 -9.032 -4.976 1.00 84.19 93 LEU A C 1
ATOM 712 O O . LEU A 1 93 ? 8.400 -9.675 -6.005 1.00 84.19 93 LEU A O 1
ATOM 716 N N . GLY A 1 94 ? 9.174 -8.332 -4.364 1.00 79.38 94 GLY A N 1
ATOM 717 C CA . GLY A 1 94 ? 10.510 -8.148 -4.918 1.00 79.38 94 GLY A CA 1
ATOM 718 C C . GLY A 1 94 ? 10.492 -7.288 -6.188 1.00 79.38 94 GLY A C 1
ATOM 719 O O . GLY A 1 94 ? 9.681 -7.470 -7.093 1.00 79.38 94 GLY A O 1
ATOM 720 N N . GLY A 1 95 ? 11.383 -6.300 -6.276 1.00 82.25 95 GLY A N 1
ATOM 721 C CA . GLY A 1 95 ? 11.443 -5.428 -7.456 1.00 82.25 95 GLY A CA 1
ATOM 722 C C . GLY A 1 95 ? 10.268 -4.450 -7.572 1.00 82.25 95 GLY A C 1
ATOM 723 O O . GLY A 1 95 ? 9.950 -3.989 -8.671 1.00 82.25 95 GLY A O 1
ATOM 724 N N . ILE A 1 96 ? 9.634 -4.103 -6.449 1.00 85.56 96 ILE A N 1
ATOM 725 C CA . ILE A 1 96 ? 8.804 -2.903 -6.339 1.00 85.56 96 ILE A CA 1
ATOM 726 C C . ILE A 1 96 ? 9.349 -2.001 -5.233 1.00 85.56 96 ILE A C 1
ATOM 728 O O . ILE A 1 96 ? 9.811 -2.462 -4.190 1.00 85.56 96 ILE A O 1
ATOM 732 N N . LYS A 1 97 ? 9.277 -0.699 -5.468 1.00 85.88 97 LYS A N 1
ATOM 733 C CA . LYS A 1 97 ? 9.649 0.346 -4.530 1.00 85.88 97 LYS A CA 1
ATOM 734 C C . LYS A 1 97 ? 8.378 0.992 -4.006 1.00 85.88 97 LYS A C 1
ATOM 736 O O . LYS A 1 97 ? 7.592 1.529 -4.781 1.00 85.88 97 LYS A O 1
ATOM 741 N N . THR A 1 98 ? 8.193 0.950 -2.695 1.00 84.00 98 THR A N 1
ATOM 742 C CA . THR A 1 98 ? 7.067 1.592 -2.012 1.00 84.00 98 THR A CA 1
ATOM 743 C C . THR A 1 98 ? 7.564 2.740 -1.151 1.00 84.00 98 THR A C 1
ATOM 745 O O . THR A 1 98 ? 8.501 2.575 -0.369 1.00 84.00 98 THR A O 1
ATOM 748 N N . ILE A 1 99 ? 6.906 3.885 -1.256 1.00 83.44 99 ILE A N 1
ATOM 749 C CA . ILE A 1 99 ? 7.063 5.033 -0.371 1.00 83.44 99 ILE A CA 1
ATOM 750 C C . ILE A 1 99 ? 5.690 5.283 0.235 1.00 83.44 99 ILE A C 1
ATOM 752 O O . ILE A 1 99 ? 4.706 5.396 -0.490 1.00 83.44 99 ILE A O 1
ATOM 756 N N . CYS A 1 100 ? 5.625 5.348 1.556 1.00 79.06 100 CYS A N 1
ATOM 757 C CA . CYS A 1 100 ? 4.434 5.766 2.272 1.00 79.06 100 CYS A CA 1
ATOM 758 C C . CYS A 1 100 ? 4.843 6.932 3.160 1.00 79.06 100 CYS A C 1
ATOM 760 O O . CYS A 1 100 ? 5.835 6.832 3.878 1.00 79.06 100 CYS A O 1
ATOM 762 N N . GLU A 1 101 ? 4.115 8.035 3.076 1.00 77.19 101 GLU A N 1
ATOM 763 C CA . GLU A 1 101 ? 4.308 9.193 3.935 1.00 77.19 101 GLU A CA 1
ATOM 764 C C . GLU A 1 101 ? 2.969 9.511 4.601 1.00 77.19 101 GLU A C 1
ATOM 766 O O . GLU A 1 101 ? 1.973 9.829 3.941 1.00 77.19 101 GLU A O 1
ATOM 771 N N . GLY A 1 102 ? 2.935 9.361 5.925 1.00 63.34 102 GLY A N 1
ATOM 772 C CA . GLY A 1 102 ? 1.808 9.806 6.729 1.00 63.34 102 GLY A CA 1
ATOM 773 C C . GLY A 1 102 ? 1.864 11.298 6.975 1.00 63.34 102 GLY A C 1
ATOM 774 O O . GLY A 1 102 ? 2.939 11.879 7.105 1.00 63.34 102 GLY A O 1
ATOM 775 N N . ASN A 1 103 ? 0.693 11.919 7.085 1.00 46.81 103 ASN A N 1
ATOM 776 C CA . ASN A 1 103 ? 0.555 13.339 7.389 1.00 46.81 103 ASN A CA 1
ATOM 777 C C . ASN A 1 103 ? 0.875 13.639 8.869 1.00 46.81 103 ASN A C 1
ATOM 779 O O . ASN A 1 103 ? 0.070 14.189 9.611 1.00 46.81 103 ASN A O 1
ATOM 783 N N . SER A 1 104 ? 2.057 13.242 9.331 1.00 40.16 104 SER A N 1
ATOM 784 C CA . SER A 1 104 ? 2.644 13.702 10.584 1.00 40.16 104 SER A CA 1
ATOM 785 C C . SER A 1 104 ? 3.716 14.714 10.229 1.00 40.16 104 SER A C 1
ATOM 787 O O . SER A 1 104 ? 4.894 14.393 10.277 1.00 40.16 104 SER A O 1
ATOM 789 N N . THR A 1 105 ? 3.298 15.916 9.813 1.00 37.94 105 THR A N 1
ATOM 790 C CA . THR A 1 105 ? 4.165 17.097 9.644 1.00 37.94 105 THR A CA 1
ATOM 791 C C . THR A 1 105 ? 5.518 16.785 9.012 1.00 37.94 105 THR A C 1
ATOM 793 O O . THR A 1 105 ? 6.493 16.532 9.717 1.00 37.94 105 THR A O 1
ATOM 796 N N . CYS A 1 106 ? 5.564 16.864 7.684 1.00 31.44 106 CYS A N 1
ATOM 797 C CA . CYS A 1 106 ? 6.771 16.908 6.870 1.00 31.44 106 CYS A CA 1
ATOM 798 C C . CYS A 1 106 ? 7.895 17.705 7.569 1.00 31.44 106 CYS A C 1
ATOM 800 O O . CYS A 1 106 ? 7.968 18.930 7.479 1.00 31.44 106 CYS A O 1
ATOM 802 N N . SER A 1 107 ? 8.766 17.014 8.302 1.00 30.52 107 SER A N 1
ATOM 803 C CA . SER A 1 107 ? 10.096 17.511 8.613 1.00 30.52 107 SER A CA 1
ATOM 804 C C . SER A 1 107 ? 10.950 16.976 7.490 1.00 30.52 107 SER A C 1
ATOM 806 O O . SER A 1 107 ? 11.500 15.880 7.576 1.00 30.52 107 SER A O 1
ATOM 808 N N . ILE A 1 108 ? 10.988 17.737 6.399 1.00 37.88 108 ILE A N 1
ATOM 809 C CA . ILE A 1 108 ? 12.021 17.612 5.383 1.00 37.88 108 ILE A CA 1
ATOM 810 C C . ILE A 1 108 ? 13.321 17.863 6.150 1.00 37.88 108 ILE A C 1
ATOM 812 O O . ILE A 1 108 ? 13.705 19.007 6.393 1.00 37.88 108 ILE A O 1
ATOM 816 N N . ALA A 1 109 ? 13.941 16.801 6.661 1.00 35.88 109 ALA A N 1
ATOM 817 C CA . ALA A 1 109 ? 15.292 16.881 7.165 1.00 35.88 109 ALA A CA 1
ATOM 818 C C . ALA A 1 109 ? 16.138 17.221 5.943 1.00 35.88 109 ALA A C 1
ATOM 820 O O . ALA A 1 109 ? 16.339 16.378 5.069 1.00 35.88 109 ALA A O 1
ATOM 821 N N . GLY A 1 110 ? 16.540 18.490 5.853 1.00 40.16 110 GLY A N 1
ATOM 822 C CA . GLY A 1 110 ? 17.560 18.920 4.918 1.00 40.16 110 GLY A CA 1
ATOM 823 C C . GLY A 1 110 ? 18.737 17.961 5.029 1.00 40.16 110 GLY A C 1
ATOM 824 O O . GLY A 1 110 ? 19.300 17.781 6.110 1.00 40.16 110 GLY A O 1
ATOM 825 N N . GLN A 1 111 ? 19.051 17.297 3.9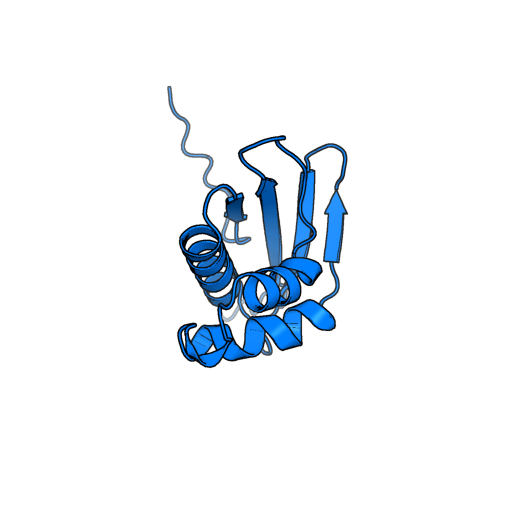24 1.00 38.38 111 GLN A N 1
ATOM 826 C CA . GLN A 1 111 ? 20.393 16.802 3.711 1.00 38.38 111 GLN A CA 1
ATOM 827 C C . GLN A 1 111 ? 21.110 17.822 2.833 1.00 38.38 111 GLN A C 1
ATOM 829 O O . GLN A 1 111 ? 20.696 18.056 1.697 1.00 38.38 111 GLN A O 1
ATOM 834 N N . ASP A 1 112 ? 22.164 18.353 3.454 1.00 35.47 112 ASP A N 1
ATOM 835 C CA . ASP A 1 112 ? 23.197 19.310 3.033 1.00 35.47 112 ASP A CA 1
ATOM 836 C C . ASP A 1 112 ? 22.851 20.809 3.104 1.00 35.47 112 ASP A C 1
ATOM 838 O O . ASP A 1 112 ? 22.269 21.376 2.152 1.00 35.47 112 ASP A O 1
#

pLDDT: mean 77.92, std 17.36, range [30.52, 91.06]

Radius of gyration: 14.46 Å; chains: 1; bounding box: 36×37×41 Å

Sequence (112 aa):
MSMHNLADEKSLVSIEKECDSSMVDVRDLPAILREAGVSTEDLPEECRTVPEFLANAKVETLKAVKIQVVETSSETVDTATLEKFLKEAAQRLGGIKTICEGNSTCSIAGQD

Secondary structure (DSSP, 8-state):
--------EEEEEEEEETTT--B--TTTHHHHHHHTT--GGGS-GGGTTHHHHHHH--EEEETTTTEEEEEE-TTS--HHHHHHHHHHHHHHH-SEEEEEEESS--------